Protein AF-A0A1F4MPY5-F1 (afdb_monomer)

Radius of gyration: 32.09 Å; Cα contacts (8 Å, |Δi|>4): 109; chains: 1; bounding box: 55×47×115 Å

Solvent-accessible surface area (backbone atoms only — not comparable to full-atom values): 10591 Å² total; per-residue (Å²): 135,82,88,86,86,87,88,82,88,85,84,86,89,79,92,74,89,72,75,80,80,77,68,77,72,75,71,74,77,73,67,70,70,78,76,79,83,77,49,71,55,56,55,40,46,50,27,44,54,59,58,50,54,60,57,45,48,63,40,49,82,52,56,68,52,62,41,49,54,51,48,36,50,70,70,65,45,61,91,39,42,86,40,86,80,18,55,49,38,20,46,39,49,31,17,59,29,89,72,26,98,53,77,74,65,38,85,64,64,57,65,61,53,50,50,56,49,58,72,46,43,63,61,27,50,51,59,27,43,70,76,47,59,67,68,58,49,50,44,51,74,74,39,49,68,60,51,50,60,46,36,77,76,37,61,59,47,67,60,52,51,55,50,53,51,55,62,58,60,66,74,77,120

Foldseek 3Di:
DDDDDDDDDDDDDDDDDDDPPPPPPPPPPPPVPPPPDADPLNLLVLLVVLVCLLVVLQPLVRDPLSNVVNCCQLPVVVVCCVPRSGNQVSQQSQQCDPSHPDPRNHRDDSVVVSVVSVVCNVVSVVSNCVPADPVVVCCCVPCVPVVVVVCVVPVCVSVVVVVVVVVVVVVPD

Mean predicted aligned error: 13.5 Å

Secondary structure (DSSP, 8-state):
---------------------------------------HHHHHHHHHHHHHHHHHTT-TTS-HHHHHHHHIIIII-GGGTTSTT-HHHHHHHHHH-TTSSS----S--HHHHHHHHHHHHHHHHHHHHTTS-HHHHHHHHH-HHHHHHHHHH-TTHHHHHHHHHHHHHGGG-

Structure (mmCIF, N/CA/C/O backbone):
data_AF-A0A1F4MPY5-F1
#
_entry.id   AF-A0A1F4MPY5-F1
#
loop_
_atom_site.group_PDB
_atom_site.id
_atom_site.type_symbol
_atom_site.label_atom_id
_atom_site.label_alt_id
_atom_site.label_comp_id
_atom_site.label_asym_id
_atom_site.label_entity_id
_atom_site.label_seq_id
_atom_site.pdbx_PDB_ins_code
_atom_site.Cartn_x
_atom_site.Cartn_y
_atom_site.Cartn_z
_atom_site.occupancy
_atom_site.B_iso_or_equiv
_atom_site.auth_seq_id
_atom_site.auth_comp_id
_atom_site.auth_asym_id
_atom_site.auth_atom_id
_atom_site.pdbx_PDB_model_num
ATOM 1 N N . MET A 1 1 ? -29.343 4.720 -87.405 1.00 36.31 1 MET A N 1
ATOM 2 C CA . MET A 1 1 ? -28.480 5.600 -88.217 1.00 36.31 1 MET A CA 1
ATOM 3 C C . MET A 1 1 ? -28.558 7.000 -87.627 1.00 36.31 1 MET A C 1
ATOM 5 O O . MET A 1 1 ? -29.653 7.530 -87.584 1.00 36.31 1 MET A O 1
ATOM 9 N N . VAL A 1 2 ? -27.415 7.520 -87.161 1.00 38.81 2 VAL A N 1
ATOM 10 C CA . VAL A 1 2 ? -27.011 8.944 -87.152 1.00 38.81 2 VAL A CA 1
ATOM 11 C C . VAL A 1 2 ? -27.906 9.957 -86.396 1.00 38.81 2 VAL A C 1
ATOM 13 O O . VAL A 1 2 ? -28.986 10.315 -86.848 1.00 38.81 2 VAL A O 1
ATOM 16 N N . HIS A 1 3 ? -27.385 10.477 -85.272 1.00 42.12 3 HIS A N 1
ATOM 17 C CA . HIS A 1 3 ? -27.781 11.761 -84.658 1.00 42.12 3 HIS A CA 1
ATOM 18 C C . HIS A 1 3 ? -27.667 12.926 -85.653 1.00 42.12 3 HIS A C 1
ATOM 20 O O . HIS A 1 3 ? -26.766 12.910 -86.491 1.00 42.12 3 HIS A O 1
ATOM 26 N N . PRO A 1 4 ? -28.497 13.976 -85.515 1.00 51.28 4 PRO A N 1
ATOM 27 C CA . PRO A 1 4 ? -27.975 15.294 -85.086 1.00 51.28 4 PRO A CA 1
ATOM 28 C C . PRO A 1 4 ? -29.048 16.137 -84.331 1.00 51.28 4 PRO A C 1
ATOM 30 O O . PRO A 1 4 ? -30.119 15.613 -84.038 1.00 51.28 4 PRO A O 1
ATOM 33 N N . PRO A 1 5 ? -28.868 17.453 -84.092 1.00 45.44 5 PRO A N 1
ATOM 34 C CA . PRO A 1 5 ? -27.787 18.142 -83.388 1.00 45.44 5 PRO A CA 1
ATOM 35 C C . PRO A 1 5 ? -28.319 19.013 -82.217 1.00 45.44 5 PRO A C 1
ATOM 37 O O . PRO A 1 5 ? -29.488 18.981 -81.847 1.00 45.44 5 PRO A O 1
ATOM 40 N N . ALA A 1 6 ? -27.399 19.773 -81.626 1.00 42.00 6 ALA A N 1
ATOM 41 C CA . ALA A 1 6 ? -27.535 20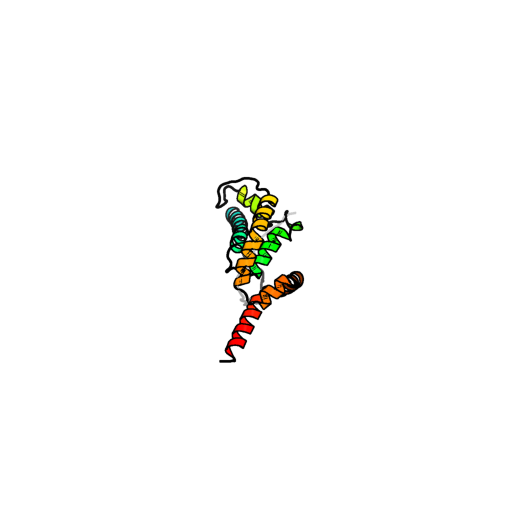.607 -80.443 1.00 42.00 6 ALA A CA 1
ATOM 42 C C . ALA A 1 6 ? -28.318 21.929 -80.613 1.00 42.00 6 ALA A C 1
ATOM 44 O O . ALA A 1 6 ? -28.491 22.440 -81.717 1.00 42.00 6 ALA A O 1
ATOM 45 N N . ALA A 1 7 ? -28.573 22.509 -79.431 1.00 38.28 7 ALA A N 1
ATOM 46 C CA . ALA A 1 7 ? -28.782 23.917 -79.084 1.00 38.28 7 ALA A CA 1
ATOM 47 C C . ALA A 1 7 ? -30.219 24.457 -79.117 1.00 38.28 7 ALA A C 1
ATOM 49 O O . ALA A 1 7 ? -30.853 24.516 -80.163 1.00 38.28 7 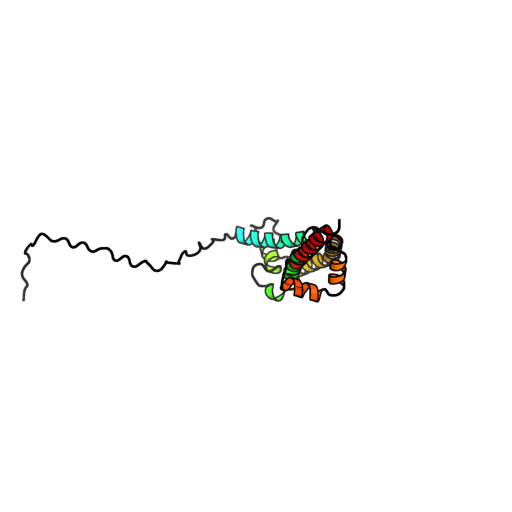ALA A O 1
ATOM 50 N N . LEU A 1 8 ? -30.659 24.993 -77.970 1.00 36.03 8 LEU A N 1
ATOM 51 C CA . LEU A 1 8 ? -31.084 26.392 -77.885 1.00 36.03 8 LEU A CA 1
ATOM 52 C C . LEU A 1 8 ? -31.126 26.889 -76.432 1.00 36.03 8 LEU A C 1
ATOM 54 O O . LEU A 1 8 ? -31.599 26.219 -75.519 1.00 36.03 8 LEU A O 1
ATOM 58 N N . ASN A 1 9 ? -30.576 28.091 -76.283 1.00 36.22 9 ASN A N 1
ATOM 59 C CA . ASN A 1 9 ? -30.498 28.933 -75.099 1.00 36.22 9 ASN A CA 1
ATOM 60 C C . ASN A 1 9 ? -31.858 29.196 -74.439 1.00 36.22 9 ASN A C 1
ATOM 62 O O . ASN A 1 9 ? -32.870 29.333 -75.120 1.00 36.22 9 ASN A O 1
ATOM 66 N N . GLY A 1 10 ? -31.834 29.451 -73.130 1.00 32.78 10 GLY A N 1
ATOM 67 C CA . GLY A 1 10 ? -32.958 30.041 -72.407 1.00 32.78 10 GLY A CA 1
ATOM 68 C C . GLY A 1 10 ? -32.517 30.586 -71.057 1.00 32.78 10 GLY A C 1
ATOM 69 O O . GLY A 1 10 ? -32.489 29.874 -70.064 1.00 32.78 10 GLY A O 1
ATOM 70 N N . PHE A 1 11 ? -32.106 31.847 -71.065 1.00 34.38 11 PHE A N 1
ATOM 71 C CA . PHE A 1 11 ? -31.649 32.634 -69.930 1.00 34.38 11 PHE A CA 1
ATOM 72 C C . PHE A 1 11 ? -32.831 33.165 -69.100 1.00 34.38 11 PHE A C 1
ATOM 74 O O . PHE A 1 11 ? -33.872 33.499 -69.656 1.00 34.38 11 PHE A O 1
ATOM 81 N N . MET A 1 12 ? -32.565 33.348 -67.802 1.00 35.34 12 MET A N 1
ATOM 82 C CA . MET A 1 12 ? -33.250 34.214 -66.831 1.00 35.34 12 MET A CA 1
ATOM 83 C C . MET A 1 12 ? -34.635 33.828 -66.284 1.00 35.34 12 MET A C 1
ATOM 85 O O . MET A 1 12 ? -35.657 33.925 -66.951 1.00 35.34 12 MET A O 1
ATOM 89 N N . GLY A 1 13 ? -34.647 33.664 -64.955 1.00 31.17 13 GLY A N 1
ATOM 90 C CA . GLY A 1 13 ? -35.521 34.471 -64.104 1.00 31.17 13 GLY A CA 1
ATOM 91 C C . GLY A 1 13 ? -36.609 33.707 -63.361 1.00 31.17 13 GLY A C 1
ATOM 92 O O . GLY A 1 13 ? -37.686 33.508 -63.897 1.00 31.17 13 GLY A O 1
ATOM 93 N N . ALA A 1 14 ? -36.356 33.381 -62.094 1.00 33.47 14 ALA A N 1
ATOM 94 C CA . ALA A 1 14 ? -37.235 33.741 -60.979 1.00 33.47 14 ALA A CA 1
ATOM 95 C C . ALA A 1 14 ? -36.662 33.171 -59.680 1.00 33.47 14 ALA A C 1
ATOM 97 O O . ALA A 1 14 ? -36.536 31.966 -59.485 1.00 33.47 14 ALA A O 1
ATOM 98 N N . THR A 1 15 ? -36.313 34.089 -58.793 1.00 46.06 15 THR A N 1
ATOM 99 C CA . THR A 1 15 ? -36.027 33.886 -57.379 1.00 46.06 15 THR A CA 1
ATOM 100 C C . THR A 1 15 ? -37.150 33.110 -56.687 1.00 46.06 15 THR A C 1
ATOM 102 O O . THR A 1 15 ? -38.272 33.607 -56.591 1.00 46.06 15 THR A O 1
ATOM 105 N N . GLN A 1 16 ? -36.831 31.947 -56.123 1.00 38.53 16 GLN A N 1
ATOM 106 C CA . GLN A 1 16 ? -37.530 31.434 -54.949 1.00 38.53 16 GLN A CA 1
ATOM 107 C C . GLN A 1 16 ? -36.513 31.300 -53.823 1.00 38.53 16 GLN A C 1
ATOM 109 O O . GLN A 1 16 ? -35.619 30.457 -53.860 1.00 38.53 16 GLN A O 1
ATOM 114 N N . SER A 1 17 ? -36.647 32.194 -52.844 1.00 45.91 17 SER A N 1
ATOM 115 C CA . SER A 1 17 ? -36.047 32.066 -51.525 1.00 45.91 17 SER A CA 1
ATOM 116 C C . SER A 1 17 ? -36.534 30.763 -50.902 1.00 45.91 17 SER A C 1
ATOM 118 O O . SER A 1 17 ? -37.654 30.690 -50.401 1.00 45.91 17 SER A O 1
ATOM 120 N N . VAL A 1 18 ? -35.698 29.733 -50.949 1.00 40.00 18 VAL A N 1
ATOM 121 C CA . VAL A 1 18 ? -35.839 28.574 -50.073 1.00 40.00 18 VAL A CA 1
ATOM 122 C C . VAL A 1 18 ? -35.138 28.963 -48.778 1.00 40.00 18 VAL A C 1
ATOM 124 O O . VAL A 1 18 ? -33.916 29.100 -48.745 1.00 40.00 18 VAL A O 1
ATOM 127 N N . LEU A 1 19 ? -35.928 29.230 -47.731 1.00 45.72 19 LEU A N 1
ATOM 128 C CA . LEU A 1 19 ? -35.429 29.189 -46.357 1.00 45.72 19 LEU A CA 1
ATOM 129 C C . LEU A 1 19 ? -34.657 27.870 -46.196 1.00 45.72 19 LEU A C 1
ATOM 131 O O . LEU A 1 19 ? -35.234 26.831 -46.526 1.00 45.72 19 LEU A O 1
ATOM 135 N N . PRO A 1 20 ? -33.409 27.859 -45.698 1.00 43.31 20 PRO A N 1
ATOM 136 C CA . PRO A 1 20 ? -32.851 26.608 -45.231 1.00 43.31 20 PRO A CA 1
ATOM 137 C C . PRO A 1 20 ? -33.732 26.141 -44.073 1.00 43.31 20 PRO A C 1
ATOM 139 O O . PRO A 1 20 ? -33.897 26.840 -43.072 1.00 43.31 20 PRO A O 1
ATOM 142 N N . ASP A 1 21 ? -34.352 24.987 -44.280 1.00 44.44 21 ASP A N 1
ATOM 143 C CA . ASP A 1 21 ? -35.039 24.198 -43.274 1.00 44.44 21 ASP A CA 1
ATOM 144 C C . ASP A 1 21 ? -34.027 23.898 -42.161 1.00 44.44 21 ASP A C 1
ATOM 146 O O . ASP A 1 21 ? -33.224 22.972 -42.257 1.00 44.44 21 ASP A O 1
ATOM 150 N N . GLN A 1 22 ? -33.985 24.760 -41.140 1.00 49.44 22 GLN A N 1
ATOM 151 C CA . GLN A 1 22 ? -33.286 24.488 -39.890 1.00 49.44 22 GLN A CA 1
ATOM 152 C C . GLN A 1 22 ? -34.071 23.396 -39.164 1.00 49.44 22 GLN A C 1
ATOM 154 O O . GLN A 1 22 ? -34.805 23.646 -38.210 1.00 49.44 22 GLN A O 1
ATOM 159 N N . SER A 1 23 ? -33.882 22.161 -39.618 1.00 50.88 23 SER A N 1
ATOM 160 C CA . SER A 1 23 ? -33.895 21.034 -38.702 1.00 50.88 23 SER A CA 1
ATOM 161 C C . SER A 1 23 ? -32.782 21.311 -37.686 1.00 50.88 23 SER A C 1
ATOM 163 O O . SER A 1 23 ? -31.636 21.490 -38.107 1.00 50.88 23 SER A O 1
ATOM 165 N N . PRO A 1 24 ? -33.063 21.439 -36.376 1.00 46.22 24 PRO A N 1
ATOM 166 C CA . PRO A 1 24 ? -31.989 21.416 -35.404 1.00 46.22 24 PRO A CA 1
ATOM 167 C C . PRO A 1 24 ? -31.340 20.046 -35.559 1.00 46.22 24 PRO A C 1
ATOM 169 O O . PRO A 1 24 ? -31.996 19.032 -35.306 1.00 46.22 24 PRO A O 1
ATOM 172 N N . ASP A 1 25 ? -30.096 20.027 -36.043 1.00 50.16 25 ASP A N 1
ATOM 173 C CA . ASP A 1 25 ? -29.251 18.843 -35.970 1.00 50.16 25 ASP A CA 1
ATOM 174 C C . ASP A 1 25 ? -29.441 18.276 -34.562 1.00 50.16 25 ASP A C 1
ATOM 176 O O . ASP A 1 25 ? -29.268 19.022 -33.584 1.00 50.16 25 ASP A O 1
ATOM 180 N N . PRO A 1 26 ? -29.904 17.021 -34.424 1.00 48.38 26 PRO A N 1
ATOM 181 C CA . PRO A 1 26 ? -30.036 16.420 -33.118 1.00 48.38 26 PRO A CA 1
ATOM 182 C C . PRO A 1 26 ? -28.617 16.380 -32.594 1.00 48.38 26 PRO A C 1
ATOM 184 O O . PRO A 1 26 ? -27.817 15.632 -33.144 1.00 48.38 26 PRO A O 1
ATOM 187 N N . LEU A 1 27 ? -28.326 17.277 -31.643 1.00 53.38 27 LEU A N 1
ATOM 188 C CA . LEU A 1 27 ? -27.083 17.417 -30.899 1.00 53.38 27 LEU A CA 1
ATOM 189 C C . LEU A 1 27 ? -26.155 16.260 -31.233 1.00 53.38 27 LEU A C 1
ATOM 191 O O . LEU A 1 27 ? -26.362 15.154 -30.725 1.00 53.38 27 LEU A O 1
ATOM 195 N N . SER A 1 28 ? -25.210 16.496 -32.147 1.00 47.81 28 SER A N 1
ATOM 196 C CA . SER A 1 28 ? -24.099 15.579 -32.334 1.00 47.81 28 SER A CA 1
ATOM 197 C C . SER A 1 28 ? -23.365 15.599 -30.998 1.00 47.81 28 SER A C 1
ATOM 199 O O . SER A 1 28 ? -22.505 16.434 -30.753 1.00 47.81 28 SER A O 1
ATOM 201 N N . LEU A 1 29 ? -23.820 14.742 -30.084 1.00 52.25 29 LEU A N 1
ATOM 202 C CA . LEU A 1 29 ? -23.209 14.428 -28.799 1.00 52.25 29 LEU A CA 1
ATOM 203 C C . LEU A 1 29 ? -21.967 13.557 -29.010 1.00 52.25 29 LEU A C 1
ATOM 205 O O . LEU A 1 29 ? -21.416 13.035 -28.051 1.00 52.25 29 LEU A O 1
ATOM 209 N N . ASP A 1 30 ? -21.507 13.431 -30.252 1.00 52.06 30 ASP A N 1
ATOM 210 C CA . ASP A 1 30 ? -20.107 13.216 -30.551 1.00 52.06 30 ASP A CA 1
ATOM 211 C C . ASP A 1 30 ? -19.371 14.550 -30.338 1.00 52.06 30 ASP A C 1
ATOM 213 O O . ASP A 1 30 ? -18.946 15.205 -31.287 1.00 52.06 30 ASP A O 1
ATOM 217 N N . ASP A 1 31 ? -19.219 14.962 -29.079 1.00 53.62 31 ASP A N 1
ATOM 218 C CA . ASP A 1 31 ? -17.891 15.418 -28.687 1.00 53.62 31 ASP A CA 1
ATOM 219 C C . ASP A 1 31 ? -17.151 14.122 -28.348 1.00 53.62 31 ASP A C 1
ATOM 221 O O . ASP A 1 31 ? -17.357 13.579 -27.255 1.00 53.62 31 ASP A O 1
ATOM 225 N N . PRO A 1 32 ? -16.425 13.507 -29.304 1.00 57.06 32 PRO A N 1
ATOM 226 C CA . PRO A 1 32 ? -15.609 12.358 -28.991 1.00 57.06 32 PRO A CA 1
ATOM 227 C C . PRO A 1 32 ? -14.545 12.887 -28.046 1.00 57.06 32 PRO A C 1
ATOM 229 O O . PRO A 1 32 ? -13.559 13.458 -28.500 1.00 57.06 32 PRO A O 1
ATOM 232 N N . THR A 1 33 ? -14.802 12.738 -26.744 1.00 59.62 33 THR A N 1
ATOM 233 C CA . THR A 1 33 ? -13.844 12.840 -25.645 1.00 59.62 33 THR A CA 1
ATOM 234 C C . THR A 1 33 ? -12.447 12.683 -26.212 1.00 59.62 33 THR A C 1
ATOM 236 O O . THR A 1 33 ? -12.120 11.568 -26.635 1.00 59.62 33 THR A O 1
ATOM 239 N N . GLU A 1 34 ? -11.702 13.789 -26.333 1.00 64.62 34 GLU A N 1
ATOM 240 C CA . GLU A 1 34 ? -10.358 13.785 -26.906 1.00 64.62 34 GLU A CA 1
ATOM 241 C C . GLU A 1 34 ? -9.626 12.582 -26.319 1.00 64.62 34 GLU A C 1
ATOM 243 O O . GLU A 1 34 ? -9.438 12.488 -25.102 1.00 64.62 34 GLU A O 1
ATOM 248 N N . SER A 1 35 ? -9.343 11.583 -27.157 1.00 72.81 35 SER A N 1
ATOM 249 C CA . SER A 1 35 ? -8.704 10.365 -26.689 1.00 72.81 35 SER A CA 1
ATOM 250 C C . SER A 1 35 ? -7.332 10.781 -26.190 1.00 72.81 35 SER A C 1
ATOM 252 O O . SER A 1 35 ? -6.484 11.153 -27.000 1.00 72.81 35 SER A O 1
ATOM 254 N N . ILE A 1 36 ? -7.148 10.791 -24.870 1.00 82.50 36 ILE A N 1
ATOM 255 C CA . ILE A 1 36 ? -5.884 11.181 -24.251 1.00 82.50 36 ILE A CA 1
ATOM 256 C C . ILE A 1 36 ? -4.807 10.252 -24.812 1.00 82.50 36 ILE A C 1
ATOM 258 O O . ILE A 1 36 ? -4.864 9.039 -24.597 1.00 82.50 36 ILE A O 1
ATOM 262 N N . ASP A 1 37 ? -3.863 10.823 -25.556 1.00 87.88 37 ASP A N 1
ATOM 263 C CA . ASP A 1 37 ? -2.719 10.092 -26.086 1.00 87.88 37 ASP A CA 1
ATOM 264 C C . ASP A 1 37 ? -1.695 9.934 -24.959 1.00 87.88 37 ASP A C 1
ATOM 266 O O . ASP A 1 37 ? -1.033 10.892 -24.558 1.00 87.88 37 ASP A O 1
ATOM 270 N N . TRP A 1 38 ? -1.644 8.739 -24.373 1.00 92.31 38 TRP A N 1
ATOM 271 C CA . TRP A 1 38 ? -0.716 8.410 -23.294 1.00 92.31 38 TRP A CA 1
ATOM 272 C C . TRP A 1 38 ? 0.621 7.977 -23.884 1.00 92.31 38 TRP A C 1
ATOM 274 O O . TRP A 1 38 ? 0.686 6.979 -24.606 1.00 92.31 38 TRP A O 1
ATOM 284 N N . SER A 1 39 ? 1.702 8.673 -23.531 1.00 94.50 39 SER A N 1
ATOM 285 C CA . SER A 1 39 ? 3.039 8.223 -23.912 1.00 94.50 39 SER A CA 1
ATOM 286 C C . SER A 1 39 ? 3.477 7.011 -23.080 1.00 94.50 39 SER A C 1
ATOM 288 O O . SER A 1 39 ? 2.964 6.744 -21.989 1.00 94.50 39 SER A O 1
ATOM 290 N N . GLU A 1 40 ? 4.466 6.263 -23.576 1.00 94.44 40 GLU A N 1
ATOM 291 C CA . GLU A 1 40 ? 5.081 5.173 -22.805 1.00 94.44 40 GLU A CA 1
ATOM 292 C C . GLU A 1 40 ? 5.686 5.690 -21.489 1.00 94.44 40 GLU A C 1
ATOM 294 O O . GLU A 1 40 ? 5.562 5.036 -20.452 1.00 94.44 40 GLU A O 1
ATOM 299 N N . GLU A 1 41 ? 6.286 6.883 -21.518 1.00 95.38 41 GLU A N 1
ATOM 300 C CA . GLU A 1 41 ? 6.836 7.548 -20.336 1.00 95.38 41 GLU A CA 1
ATOM 301 C C . GLU A 1 41 ? 5.743 7.821 -19.296 1.00 95.38 41 GLU A C 1
ATOM 303 O O . GLU A 1 41 ? 5.928 7.481 -18.127 1.00 95.38 41 GLU A O 1
ATOM 308 N N . ASP A 1 42 ? 4.575 8.318 -19.714 1.00 95.12 42 ASP A N 1
ATOM 309 C CA . ASP A 1 42 ? 3.451 8.576 -18.805 1.00 95.12 42 ASP A CA 1
ATOM 310 C C . ASP A 1 42 ? 2.939 7.287 -1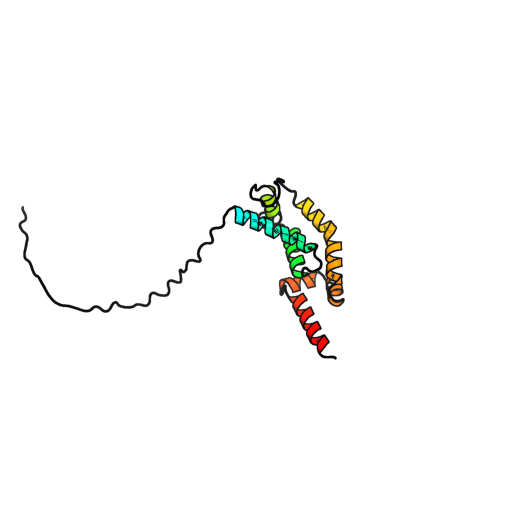8.153 1.00 95.12 42 ASP A C 1
ATOM 312 O O . ASP A 1 42 ? 2.649 7.250 -16.954 1.00 95.12 42 ASP A O 1
ATOM 316 N N . ILE A 1 43 ? 2.863 6.195 -18.921 1.00 95.25 43 ILE A N 1
ATOM 317 C CA . ILE A 1 43 ? 2.430 4.890 -18.408 1.00 95.25 43 ILE A CA 1
ATOM 318 C C . ILE A 1 43 ? 3.438 4.362 -17.382 1.00 95.25 43 ILE A C 1
ATOM 320 O O . ILE A 1 43 ? 3.039 3.876 -16.318 1.00 95.25 43 ILE A O 1
ATOM 324 N N . VAL A 1 44 ? 4.739 4.448 -17.669 1.00 96.50 44 VAL A N 1
ATOM 325 C CA . VAL A 1 44 ? 5.804 4.039 -16.738 1.00 96.50 44 VAL A CA 1
ATOM 326 C C . VAL A 1 44 ? 5.769 4.902 -15.479 1.00 96.50 44 VAL A C 1
ATOM 328 O O . VAL A 1 44 ? 5.837 4.373 -14.365 1.00 96.50 44 VAL A O 1
ATOM 331 N N . PHE A 1 45 ? 5.592 6.213 -15.638 1.00 96.19 45 PHE A N 1
ATOM 332 C CA . PHE A 1 45 ? 5.493 7.152 -14.530 1.00 96.19 45 PHE A CA 1
ATOM 333 C C . PHE A 1 45 ? 4.274 6.868 -13.649 1.00 96.19 45 PHE A C 1
ATOM 335 O O . PHE A 1 45 ? 4.375 6.910 -12.423 1.00 96.19 45 PHE A O 1
ATOM 342 N N . LEU A 1 46 ? 3.139 6.490 -14.239 1.00 96.25 46 LEU A N 1
ATOM 343 C CA . LEU A 1 46 ? 1.954 6.092 -13.487 1.00 96.25 46 LEU A CA 1
ATOM 344 C C . LEU A 1 46 ? 2.200 4.821 -12.657 1.00 96.25 46 LEU A C 1
ATOM 346 O O . LEU A 1 46 ? 1.841 4.785 -11.480 1.00 96.25 46 LEU A O 1
ATOM 350 N N . HIS A 1 47 ? 2.876 3.807 -13.213 1.00 96.56 47 HIS A N 1
ATOM 351 C CA . HIS A 1 47 ? 3.267 2.614 -12.443 1.00 96.56 47 HIS A CA 1
ATOM 352 C C . HIS A 1 47 ? 4.202 2.974 -11.280 1.00 96.56 47 HIS A C 1
ATOM 354 O O . HIS A 1 47 ? 4.030 2.468 -10.169 1.00 96.56 47 HIS A O 1
ATOM 360 N N . TRP A 1 48 ? 5.161 3.878 -11.508 1.00 96.19 48 TRP A N 1
ATOM 361 C CA . TRP A 1 48 ? 6.021 4.403 -10.446 1.00 96.19 48 TRP A CA 1
ATOM 362 C C . TRP A 1 48 ? 5.195 5.121 -9.376 1.00 96.19 48 TRP A C 1
ATOM 364 O O . TRP A 1 48 ? 5.406 4.905 -8.182 1.00 96.19 48 TRP A O 1
ATOM 374 N N . ARG A 1 49 ? 4.220 5.941 -9.783 1.00 95.88 49 ARG A N 1
ATOM 375 C CA . ARG A 1 49 ? 3.442 6.776 -8.862 1.00 95.88 49 ARG A CA 1
ATOM 376 C C . ARG A 1 49 ? 2.622 5.926 -7.910 1.00 95.88 49 ARG A C 1
ATOM 378 O O . ARG A 1 49 ? 2.586 6.234 -6.724 1.00 95.88 49 ARG A O 1
ATOM 385 N N . LEU A 1 50 ? 2.057 4.829 -8.404 1.00 96.00 50 LEU A N 1
ATOM 386 C CA . LEU A 1 50 ? 1.346 3.856 -7.577 1.00 96.00 50 LEU A CA 1
ATOM 387 C C . LEU A 1 50 ? 2.264 3.181 -6.549 1.00 96.00 50 LEU A C 1
ATOM 389 O O . LEU A 1 50 ? 1.865 3.003 -5.401 1.00 96.00 50 LEU A O 1
ATOM 393 N N . LEU A 1 51 ? 3.512 2.852 -6.908 1.00 95.44 51 LEU A N 1
ATOM 394 C CA . LEU A 1 51 ? 4.464 2.286 -5.941 1.00 95.44 51 LEU A CA 1
ATOM 395 C C . LEU A 1 51 ? 4.803 3.264 -4.813 1.00 95.44 51 LEU A C 1
ATOM 397 O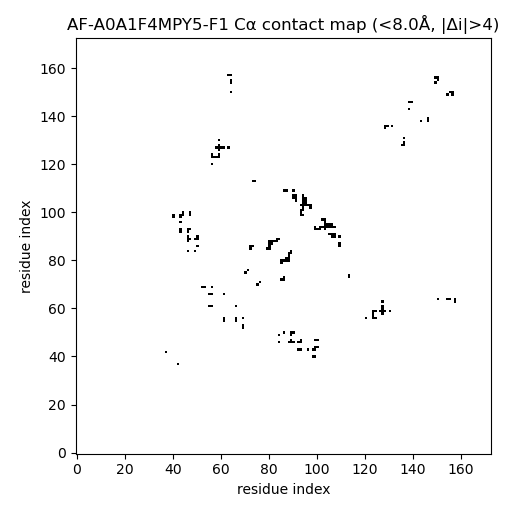 O . LEU A 1 51 ? 5.083 2.825 -3.701 1.00 95.44 51 LEU A O 1
ATOM 401 N N . GLN A 1 52 ? 4.741 4.574 -5.049 1.00 94.62 52 GLN A N 1
ATOM 402 C CA . GLN A 1 52 ? 4.994 5.543 -3.984 1.00 94.62 52 GLN A CA 1
ATOM 403 C C . GLN A 1 52 ? 3.910 5.609 -2.924 1.00 94.62 52 GLN A C 1
ATOM 405 O O . GLN A 1 52 ? 4.208 6.050 -1.814 1.00 94.62 52 GLN A O 1
ATOM 410 N N . GLU A 1 53 ? 2.687 5.174 -3.221 1.00 94.62 53 GLU A N 1
ATOM 411 C CA . GLU A 1 53 ? 1.629 5.108 -2.210 1.00 94.62 53 GLU A CA 1
ATOM 412 C C . GLU A 1 53 ? 2.014 4.124 -1.086 1.00 94.62 53 GLU A C 1
ATOM 414 O O . GLU A 1 53 ? 1.657 4.310 0.073 1.00 94.62 53 GLU A O 1
ATOM 419 N N . ILE A 1 54 ? 2.904 3.162 -1.366 1.00 94.44 54 ILE A N 1
ATOM 420 C CA . ILE A 1 54 ? 3.504 2.287 -0.346 1.00 94.44 54 ILE A CA 1
ATOM 421 C C . ILE A 1 54 ? 4.320 3.093 0.675 1.00 94.44 54 ILE A C 1
ATOM 423 O O . ILE A 1 54 ? 4.328 2.747 1.855 1.00 94.44 54 ILE A O 1
ATOM 427 N N . ASN A 1 55 ? 4.968 4.192 0.273 1.00 91.81 55 ASN A N 1
ATOM 428 C CA . ASN A 1 55 ? 5.702 5.045 1.214 1.00 91.81 55 ASN A CA 1
ATOM 429 C C . ASN A 1 55 ? 4.753 5.737 2.205 1.00 91.81 55 ASN A C 1
ATOM 431 O O . ASN A 1 55 ? 5.133 5.944 3.359 1.00 91.81 55 ASN A O 1
ATOM 435 N N . GLN A 1 56 ? 3.509 6.015 1.798 1.00 93.25 56 GLN A N 1
ATOM 436 C CA . GLN A 1 56 ? 2.477 6.598 2.665 1.00 93.25 56 GLN A CA 1
ATOM 437 C C . GLN A 1 56 ? 2.046 5.638 3.781 1.00 93.25 56 GLN A C 1
ATOM 439 O O . GLN A 1 56 ? 1.607 6.066 4.846 1.00 93.25 56 GLN A O 1
ATOM 444 N N . LEU A 1 57 ? 2.264 4.325 3.623 1.00 94.31 57 LEU A N 1
ATOM 445 C CA . LEU A 1 57 ? 2.056 3.377 4.722 1.00 94.31 57 LEU A CA 1
ATOM 446 C C . LEU A 1 57 ? 2.903 3.735 5.943 1.00 94.31 57 LEU A C 1
ATOM 448 O O . LEU A 1 57 ? 2.436 3.549 7.066 1.00 94.31 57 LEU A O 1
ATOM 452 N N . SER A 1 58 ? 4.108 4.267 5.730 1.00 94.50 58 SER A N 1
ATOM 453 C CA . SER A 1 58 ? 5.024 4.644 6.806 1.00 94.50 58 SER A CA 1
ATOM 454 C C . SER A 1 58 ? 4.712 5.989 7.455 1.00 94.50 58 SER A C 1
ATOM 456 O O . SER A 1 58 ? 5.121 6.195 8.593 1.00 94.50 58 SER A O 1
ATOM 458 N N . ASP A 1 59 ? 3.976 6.882 6.785 1.00 94.62 59 ASP A N 1
ATOM 459 C CA . ASP A 1 59 ? 3.624 8.180 7.354 1.00 94.62 59 ASP A CA 1
ATOM 460 C C . ASP A 1 59 ? 2.417 8.026 8.294 1.00 94.62 59 ASP A C 1
ATOM 462 O O . ASP A 1 59 ? 1.314 7.708 7.847 1.00 94.62 59 ASP A O 1
ATOM 466 N N . PRO A 1 60 ? 2.565 8.235 9.610 1.00 92.44 60 PRO A N 1
ATOM 467 C CA . PRO A 1 60 ? 1.446 8.157 10.544 1.00 92.44 60 PRO A CA 1
ATOM 468 C C . PRO A 1 60 ? 0.361 9.227 10.314 1.00 92.44 60 PRO A C 1
ATOM 470 O O . PRO A 1 60 ? -0.671 9.181 10.979 1.00 92.44 60 PRO A O 1
ATOM 473 N N . ALA A 1 61 ? 0.583 10.240 9.465 1.00 91.31 61 ALA A N 1
ATOM 474 C CA . ALA A 1 61 ? -0.419 11.261 9.132 1.00 91.31 61 ALA A CA 1
ATOM 475 C C . ALA A 1 61 ? -1.352 10.820 8.002 1.00 91.31 61 ALA A C 1
ATOM 477 O O . ALA A 1 61 ? -2.439 11.380 7.871 1.00 91.31 61 ALA A O 1
ATOM 478 N N . THR A 1 62 ? -0.947 9.823 7.214 1.00 91.44 62 THR A N 1
ATOM 479 C CA . THR A 1 62 ? -1.784 9.259 6.160 1.00 91.44 62 THR A CA 1
ATOM 480 C C . THR A 1 62 ? -3.039 8.633 6.777 1.00 91.44 62 THR A C 1
ATOM 482 O O . THR A 1 62 ? -2.912 7.819 7.704 1.00 91.44 62 THR A O 1
ATOM 485 N N . PRO A 1 63 ? -4.237 8.978 6.272 1.00 90.00 63 PRO A N 1
ATOM 486 C CA . PRO A 1 63 ? -5.491 8.405 6.737 1.00 90.00 63 PRO A CA 1
ATOM 487 C C . PRO A 1 63 ? -5.509 6.873 6.678 1.00 90.00 63 PRO A C 1
ATOM 489 O O . PRO A 1 63 ? -4.912 6.249 5.797 1.00 90.00 63 PRO A O 1
ATOM 492 N N . LEU A 1 64 ? -6.197 6.244 7.633 1.00 89.12 64 LEU A N 1
ATOM 493 C CA . LEU A 1 64 ? -6.262 4.782 7.726 1.00 89.12 64 LEU A CA 1
ATOM 494 C C . LEU A 1 64 ? -6.893 4.144 6.487 1.00 89.12 64 LEU A C 1
ATOM 496 O O . LEU A 1 64 ? -6.460 3.069 6.084 1.00 89.12 64 LEU A O 1
ATOM 500 N N . GLU A 1 65 ? -7.886 4.786 5.881 1.00 87.62 65 GLU A N 1
ATOM 501 C CA . GLU A 1 65 ? -8.532 4.323 4.656 1.00 87.62 65 GLU A CA 1
ATOM 502 C C . GLU A 1 65 ? -7.546 4.206 3.488 1.00 87.62 65 GLU A C 1
ATOM 504 O O . GLU A 1 65 ? -7.477 3.143 2.873 1.00 87.62 65 GLU A O 1
ATOM 509 N N . ASP A 1 66 ? -6.697 5.213 3.273 1.00 90.88 66 ASP A N 1
ATOM 510 C CA . ASP A 1 66 ? -5.689 5.214 2.207 1.00 90.88 66 ASP A CA 1
ATOM 511 C C . ASP A 1 66 ? -4.652 4.106 2.446 1.00 90.88 66 ASP A C 1
ATOM 513 O O . ASP A 1 66 ? -4.209 3.410 1.521 1.00 90.88 66 ASP A O 1
ATOM 517 N N . LYS A 1 67 ? -4.300 3.876 3.720 1.00 92.44 67 LYS A N 1
ATOM 518 C CA . LYS A 1 67 ? -3.438 2.753 4.104 1.00 92.44 67 LYS A CA 1
ATOM 519 C C . LYS A 1 67 ? -4.104 1.419 3.808 1.00 92.44 67 LYS A C 1
ATOM 521 O O . LYS A 1 67 ? -3.458 0.537 3.247 1.00 92.44 67 LYS A O 1
ATOM 526 N N . PHE A 1 68 ? -5.371 1.245 4.172 1.00 90.88 68 PHE A N 1
ATOM 527 C CA . PHE A 1 68 ? -6.089 -0.002 3.926 1.00 90.88 68 PHE A CA 1
ATOM 528 C C . PHE A 1 68 ? -6.280 -0.273 2.436 1.00 90.88 68 PHE A C 1
ATOM 530 O O . PHE A 1 68 ? -6.074 -1.412 2.017 1.00 90.88 68 PHE A O 1
ATOM 537 N N . ASP A 1 69 ? -6.562 0.745 1.627 1.00 90.94 69 ASP A N 1
ATOM 538 C CA . ASP A 1 69 ? -6.648 0.605 0.173 1.00 90.94 69 ASP A CA 1
ATOM 539 C C . ASP A 1 69 ? -5.308 0.192 -0.442 1.00 90.94 69 ASP A C 1
ATOM 541 O O . ASP A 1 69 ? -5.253 -0.754 -1.235 1.00 90.94 69 ASP A O 1
ATOM 545 N N . THR A 1 70 ? -4.208 0.804 0.000 1.00 94.50 70 THR A N 1
ATOM 546 C CA . THR A 1 70 ? -2.858 0.411 -0.426 1.00 94.50 70 THR A CA 1
ATOM 547 C C . THR A 1 70 ? -2.541 -1.034 -0.022 1.00 94.50 70 THR A C 1
ATOM 549 O O . THR A 1 70 ? -2.032 -1.819 -0.823 1.00 94.50 70 THR A O 1
ATOM 552 N N . LEU A 1 71 ? -2.881 -1.446 1.205 1.00 93.75 71 LEU A N 1
ATOM 553 C CA . LEU A 1 71 ? -2.670 -2.823 1.672 1.00 93.75 71 LEU A CA 1
ATOM 554 C C . LEU A 1 71 ? -3.539 -3.830 0.917 1.00 93.75 71 LEU A C 1
ATOM 556 O O . LEU A 1 71 ? -3.089 -4.944 0.638 1.00 93.75 71 LEU A O 1
ATOM 560 N N . ARG A 1 72 ? -4.765 -3.448 0.557 1.00 91.88 72 ARG A N 1
ATOM 561 C CA . ARG A 1 72 ? -5.668 -4.264 -0.255 1.00 91.88 72 ARG A CA 1
ATOM 562 C C . ARG A 1 72 ? -5.061 -4.508 -1.634 1.00 91.88 72 ARG A C 1
ATOM 564 O O . ARG A 1 72 ? -4.979 -5.664 -2.050 1.00 91.88 72 ARG A O 1
ATOM 571 N N . TRP A 1 73 ? -4.556 -3.456 -2.276 1.00 95.38 73 TRP A N 1
ATOM 572 C CA . TRP A 1 73 ? -3.850 -3.532 -3.557 1.00 95.38 73 TRP A CA 1
ATOM 573 C C . TRP A 1 73 ? -2.592 -4.418 -3.495 1.00 95.38 73 TRP A C 1
ATOM 575 O O . TRP A 1 73 ? -2.366 -5.238 -4.383 1.00 95.38 73 TRP A O 1
ATOM 585 N N . VAL A 1 74 ? -1.800 -4.335 -2.418 1.00 95.56 74 VAL A N 1
ATOM 586 C CA . VAL A 1 74 ? -0.559 -5.125 -2.263 1.00 95.56 74 VAL A CA 1
ATOM 587 C C . VAL A 1 74 ? -0.818 -6.600 -1.916 1.00 95.56 74 VAL A C 1
ATOM 589 O O . VAL A 1 74 ? -0.142 -7.494 -2.443 1.00 95.56 74 VAL A O 1
ATOM 592 N N . PHE A 1 75 ? -1.750 -6.875 -0.996 1.00 93.31 75 PHE A N 1
ATOM 593 C CA . PHE A 1 75 ? -1.895 -8.194 -0.361 1.00 93.31 75 PHE A CA 1
ATOM 594 C C . PHE A 1 75 ? -3.165 -8.954 -0.729 1.00 93.31 75 PHE A C 1
ATOM 596 O O . PHE A 1 75 ? -3.148 -10.185 -0.682 1.00 93.31 75 PHE A O 1
ATOM 603 N N . THR A 1 76 ? -4.255 -8.257 -1.045 1.00 87.00 76 THR A N 1
ATOM 604 C CA . THR A 1 76 ? -5.588 -8.872 -1.158 1.00 87.00 76 THR A CA 1
ATOM 605 C C . THR A 1 76 ? -5.990 -9.090 -2.614 1.00 87.00 76 THR A C 1
ATOM 607 O O . THR A 1 76 ? -6.546 -10.133 -2.934 1.00 87.00 76 THR A O 1
ATOM 610 N N . GLU A 1 77 ? -5.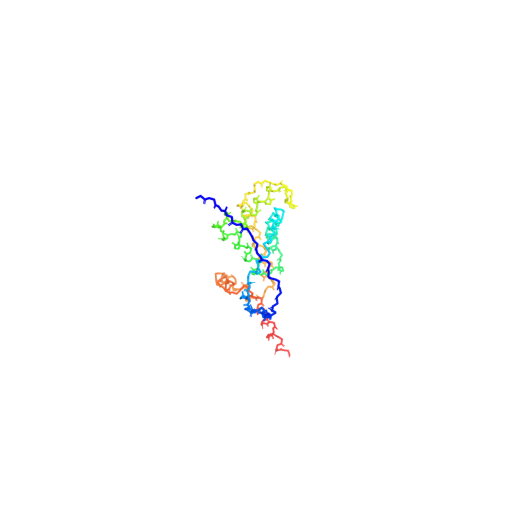626 -8.183 -3.522 1.00 90.69 77 GLU A N 1
ATOM 611 C CA . GLU A 1 77 ? -5.932 -8.276 -4.960 1.00 90.69 77 GLU A CA 1
ATOM 612 C C . GLU A 1 77 ? -4.975 -9.193 -5.749 1.00 90.69 77 GLU A C 1
ATOM 614 O O . GLU A 1 77 ? -4.591 -8.899 -6.881 1.00 90.69 77 GLU A O 1
ATOM 619 N N . ARG A 1 78 ? -4.562 -10.322 -5.163 1.00 88.88 78 ARG A N 1
ATOM 620 C CA . ARG A 1 78 ? -3.570 -11.228 -5.779 1.00 88.88 78 ARG A CA 1
ATOM 621 C C . ARG A 1 78 ? -4.056 -11.880 -7.069 1.00 88.88 78 ARG A C 1
ATOM 623 O O . ARG A 1 78 ? -3.255 -12.212 -7.938 1.00 88.88 78 ARG A O 1
ATOM 630 N N . ASP A 1 79 ? -5.362 -12.071 -7.201 1.00 92.81 79 ASP A N 1
ATOM 631 C CA . ASP A 1 79 ? -6.015 -12.538 -8.425 1.00 92.81 79 ASP A CA 1
ATOM 632 C C . ASP A 1 79 ? -5.812 -11.569 -9.602 1.00 92.81 79 ASP A C 1
ATOM 634 O O . ASP A 1 79 ? -5.870 -11.975 -10.765 1.00 92.81 79 ASP A O 1
ATOM 638 N N . LYS A 1 80 ? -5.492 -10.303 -9.307 1.00 92.69 80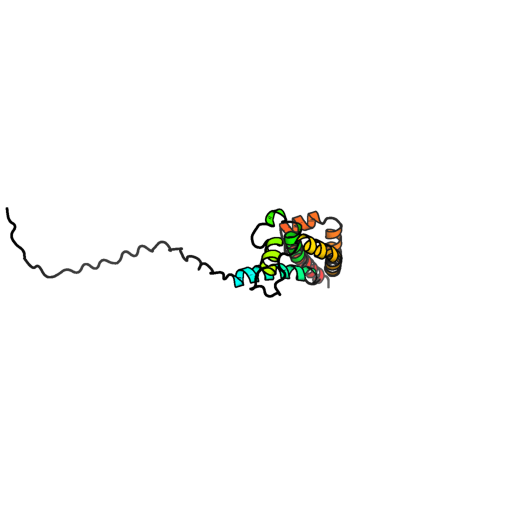 LYS A N 1
ATOM 639 C CA . LYS A 1 80 ? -5.216 -9.255 -10.288 1.00 92.69 80 LYS A CA 1
ATOM 640 C C . LYS A 1 80 ? -3.728 -9.058 -10.565 1.00 92.69 80 LYS A C 1
ATOM 642 O O . LYS A 1 80 ? -3.404 -8.169 -11.341 1.00 92.69 80 LYS A O 1
ATOM 647 N N . ASP A 1 81 ? -2.825 -9.888 -10.032 1.00 93.81 81 ASP A N 1
ATOM 648 C CA . ASP A 1 81 ? -1.364 -9.738 -10.206 1.00 93.81 81 ASP A CA 1
ATOM 649 C C . ASP A 1 81 ? -0.917 -9.703 -11.690 1.00 93.81 81 ASP A C 1
ATOM 651 O O . ASP A 1 81 ? 0.173 -9.233 -12.000 1.00 93.81 81 ASP A O 1
ATOM 655 N N . GLN A 1 82 ? -1.751 -10.178 -12.624 1.00 92.94 82 GLN A N 1
ATOM 656 C CA . GLN A 1 82 ? -1.486 -10.127 -14.071 1.00 92.94 82 GLN A CA 1
ATOM 657 C C . GLN A 1 82 ? -2.114 -8.919 -14.787 1.00 92.94 82 GLN A C 1
ATOM 659 O O . GLN A 1 82 ? -1.823 -8.685 -15.958 1.00 92.94 82 GLN A O 1
ATOM 664 N N . GLN A 1 83 ? -2.958 -8.143 -14.108 1.00 95.88 83 GLN A N 1
ATOM 665 C CA . GLN A 1 83 ? -3.641 -6.982 -14.679 1.00 95.88 83 GLN A CA 1
ATOM 666 C C . GLN A 1 83 ? -2.718 -5.756 -14.730 1.00 95.88 83 GLN A C 1
ATOM 668 O O . GLN A 1 83 ? -1.802 -5.648 -13.901 1.00 95.88 83 GLN A O 1
ATOM 673 N N . PRO A 1 84 ? -2.932 -4.820 -15.676 1.00 94.38 84 PRO A N 1
ATOM 674 C CA . PRO A 1 84 ? -2.240 -3.532 -15.685 1.00 94.38 84 PRO A CA 1
ATOM 675 C C . PRO A 1 84 ? -2.371 -2.829 -14.332 1.00 94.38 84 PRO A C 1
ATOM 677 O O . PRO A 1 84 ? -3.403 -2.956 -13.675 1.00 94.38 84 PRO A O 1
ATOM 680 N N . PHE A 1 85 ? -1.329 -2.109 -13.913 1.00 95.75 85 PHE A N 1
ATOM 681 C CA . PHE A 1 85 ? -1.309 -1.361 -12.647 1.00 95.75 85 PHE A CA 1
ATOM 682 C C . PHE A 1 85 ? -1.531 -2.194 -11.368 1.00 95.75 85 PHE A C 1
ATOM 684 O O . PHE A 1 85 ? -1.709 -1.642 -10.281 1.00 95.75 85 PHE A O 1
ATOM 691 N N . SER A 1 86 ? -1.485 -3.526 -11.453 1.00 96.69 86 SER A N 1
ATOM 692 C CA . SER A 1 86 ? -1.348 -4.367 -10.265 1.00 96.69 86 SER A CA 1
ATOM 693 C C . SER A 1 86 ? 0.010 -4.143 -9.609 1.00 96.69 86 SER A C 1
ATOM 695 O O . SER A 1 86 ? 0.983 -3.784 -10.274 1.00 96.69 86 SER A O 1
ATOM 697 N N . PHE A 1 87 ? 0.102 -4.417 -8.311 1.00 97.06 87 PHE A N 1
ATOM 698 C CA . PHE A 1 87 ? 1.348 -4.286 -7.559 1.00 97.06 87 PHE A CA 1
ATOM 699 C C . PHE A 1 87 ? 2.533 -5.004 -8.235 1.00 97.06 87 PHE A C 1
ATOM 701 O O . PHE A 1 87 ? 3.608 -4.425 -8.395 1.00 97.06 87 PHE A O 1
ATOM 708 N N . VAL A 1 88 ? 2.319 -6.236 -8.711 1.00 96.88 88 VAL A N 1
ATOM 709 C CA . VAL A 1 88 ? 3.351 -7.030 -9.399 1.00 96.88 88 VAL A CA 1
ATOM 710 C C . VAL A 1 88 ? 3.757 -6.398 -10.730 1.00 96.88 88 VAL A C 1
ATOM 712 O O . VAL A 1 88 ? 4.951 -6.294 -11.022 1.00 96.88 88 VAL A O 1
ATOM 715 N N . ASN A 1 89 ? 2.794 -5.941 -11.537 1.00 96.44 89 ASN A N 1
ATOM 716 C CA . ASN A 1 89 ? 3.118 -5.289 -12.803 1.00 96.44 89 ASN A CA 1
ATOM 717 C C . ASN A 1 89 ? 3.787 -3.926 -12.605 1.00 96.44 89 ASN A C 1
ATOM 719 O O . ASN A 1 89 ? 4.697 -3.611 -13.368 1.00 96.44 89 ASN A O 1
ATOM 723 N N . CYS A 1 90 ? 3.432 -3.166 -11.567 1.00 96.56 90 CYS A N 1
ATOM 724 C CA . CYS A 1 90 ? 4.139 -1.936 -11.218 1.00 96.56 90 CYS A CA 1
ATOM 725 C C . CYS A 1 90 ? 5.612 -2.196 -10.902 1.00 96.56 90 CYS A C 1
ATOM 727 O O . CYS A 1 90 ? 6.469 -1.535 -11.483 1.00 96.56 90 CYS A O 1
ATOM 729 N N . LEU A 1 91 ? 5.930 -3.201 -10.077 1.00 96.00 91 LEU A N 1
ATOM 730 C CA . LEU A 1 91 ? 7.323 -3.579 -9.806 1.00 96.00 91 LEU A CA 1
ATOM 731 C C . LEU A 1 91 ? 8.074 -3.969 -11.084 1.00 96.00 91 LEU A C 1
ATOM 733 O O . LEU A 1 91 ? 9.199 -3.524 -11.305 1.00 96.00 91 LEU A O 1
ATOM 737 N N . ARG A 1 92 ? 7.441 -4.769 -11.949 1.00 95.44 92 ARG A N 1
ATOM 738 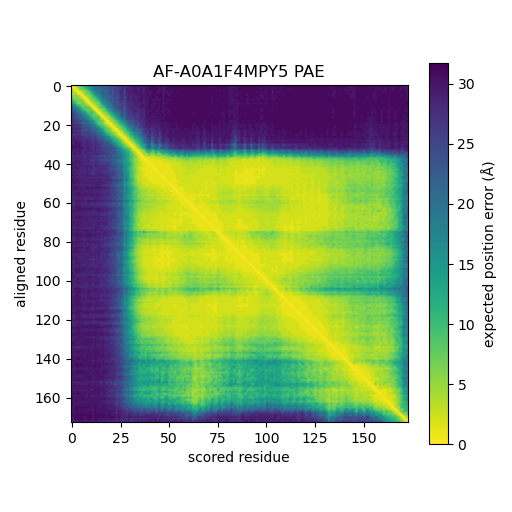C CA . ARG A 1 92 ? 8.042 -5.224 -13.207 1.00 95.44 92 ARG A CA 1
ATOM 739 C C . ARG A 1 92 ? 8.323 -4.069 -14.168 1.00 95.44 92 ARG A C 1
ATOM 741 O O . ARG A 1 92 ? 9.426 -3.977 -14.693 1.00 95.44 92 ARG A O 1
ATOM 748 N N . VAL A 1 93 ? 7.340 -3.201 -14.410 1.00 95.81 93 VAL A N 1
ATOM 749 C CA . VAL A 1 93 ? 7.472 -2.070 -15.345 1.00 95.81 93 VAL A CA 1
ATOM 750 C C . VAL A 1 93 ? 8.528 -1.089 -14.845 1.00 95.81 93 VAL A C 1
ATOM 752 O O . VAL A 1 93 ? 9.427 -0.719 -15.594 1.00 95.81 93 VAL A O 1
ATOM 755 N N . VAL A 1 94 ? 8.469 -0.716 -13.567 1.00 95.69 94 VAL A N 1
ATOM 756 C CA . VAL A 1 94 ? 9.374 0.279 -12.976 1.00 95.69 94 VAL A CA 1
ATOM 757 C C . VAL A 1 94 ? 10.800 -0.260 -12.841 1.00 95.69 94 VAL A C 1
ATOM 759 O O . VAL A 1 94 ? 11.747 0.503 -13.014 1.00 95.69 94 VAL A O 1
ATOM 762 N N . GLY A 1 95 ? 10.975 -1.556 -12.570 1.00 94.06 95 GLY A N 1
ATOM 763 C CA . GLY A 1 95 ? 12.300 -2.172 -12.458 1.00 94.06 95 GLY A CA 1
ATOM 764 C C . GLY A 1 95 ? 12.978 -2.460 -13.799 1.00 94.06 95 GLY A C 1
ATOM 765 O O . GLY A 1 95 ? 14.209 -2.426 -13.882 1.00 94.06 95 GLY A O 1
ATOM 766 N N . CYS A 1 96 ? 12.195 -2.714 -14.854 1.00 94.94 96 CYS A N 1
ATOM 767 C CA . CYS A 1 96 ? 12.708 -3.081 -16.176 1.00 94.94 96 CYS A CA 1
ATOM 768 C C . CYS A 1 96 ? 12.687 -1.951 -17.217 1.00 94.94 96 CYS A C 1
ATOM 770 O O . CYS A 1 96 ? 13.291 -2.114 -18.277 1.00 94.94 96 CYS A O 1
ATOM 772 N N . SER A 1 97 ? 12.000 -0.833 -16.974 1.00 94.19 97 SER A N 1
ATOM 773 C CA . SER A 1 97 ? 11.935 0.262 -17.947 1.00 94.19 97 SER A CA 1
ATOM 774 C C . SER A 1 97 ? 13.134 1.211 -17.822 1.00 94.19 97 SER A C 1
ATOM 776 O O . SER A 1 97 ? 13.419 1.682 -16.719 1.00 94.19 97 SER A O 1
ATOM 778 N N . PRO A 1 98 ? 13.814 1.568 -18.930 1.00 92.88 98 PRO A N 1
ATOM 779 C CA . PRO A 1 98 ? 14.831 2.620 -18.926 1.00 92.88 98 PRO A CA 1
ATOM 780 C C . PRO A 1 98 ? 14.238 4.026 -18.738 1.00 92.88 98 PRO A C 1
ATOM 782 O O . PRO A 1 98 ? 14.984 4.952 -18.439 1.00 92.88 98 PRO A O 1
ATOM 785 N N . LEU A 1 99 ? 12.918 4.185 -18.907 1.00 94.00 99 LEU A N 1
ATOM 786 C CA . LEU A 1 99 ? 12.182 5.436 -18.674 1.00 94.00 99 LEU A CA 1
ATOM 787 C C . LEU A 1 99 ? 11.760 5.599 -17.205 1.00 94.00 99 LEU A C 1
ATOM 789 O O . LEU A 1 99 ? 11.087 6.559 -16.841 1.00 94.00 99 LEU A O 1
ATOM 793 N N . SER A 1 100 ? 12.111 4.637 -16.351 1.00 91.50 100 SER A N 1
ATOM 794 C CA . SER A 1 100 ? 11.794 4.685 -14.932 1.00 91.50 100 SER A CA 1
ATOM 795 C C . SER A 1 100 ? 12.551 5.822 -14.230 1.00 91.50 100 SER A C 1
ATOM 797 O O . SER A 1 100 ? 13.743 6.008 -14.481 1.00 91.50 100 SER A O 1
ATOM 799 N N . PRO A 1 101 ? 11.921 6.540 -13.280 1.00 91.94 101 PRO A N 1
ATOM 800 C CA . PRO A 1 101 ? 12.610 7.537 -12.455 1.00 91.94 101 PRO A CA 1
ATOM 801 C C . PRO A 1 101 ? 13.695 6.958 -11.531 1.00 91.94 101 PRO A C 1
ATOM 803 O O . PRO A 1 101 ? 14.444 7.714 -10.912 1.00 91.94 101 PRO A O 1
ATOM 806 N N . ILE A 1 102 ? 13.753 5.630 -11.379 1.00 90.69 102 ILE A N 1
ATOM 807 C CA . ILE A 1 102 ? 14.763 4.931 -10.580 1.00 90.69 102 ILE A CA 1
ATOM 808 C C . ILE A 1 102 ? 15.775 4.212 -11.475 1.00 90.69 102 ILE A C 1
ATOM 810 O O . ILE A 1 102 ? 15.515 3.927 -12.641 1.00 90.69 102 ILE A O 1
ATOM 814 N N . ALA A 1 103 ? 16.935 3.875 -10.908 1.00 89.75 103 ALA A N 1
ATOM 815 C CA . ALA A 1 103 ? 17.917 3.057 -11.606 1.00 89.75 103 ALA A CA 1
ATOM 816 C C . ALA A 1 103 ? 17.322 1.692 -11.988 1.00 89.75 103 ALA A C 1
ATOM 818 O O . ALA A 1 103 ? 16.627 1.064 -11.187 1.00 89.75 103 ALA A O 1
ATOM 819 N N . TYR A 1 104 ? 17.655 1.225 -13.193 1.00 90.62 104 TYR A N 1
ATOM 820 C CA . TYR A 1 104 ? 17.267 -0.097 -13.671 1.00 90.62 104 TYR A CA 1
ATOM 821 C C . TYR A 1 104 ? 17.697 -1.178 -12.669 1.00 90.62 104 TYR A C 1
ATOM 823 O O . TYR A 1 104 ? 18.883 -1.305 -12.353 1.00 90.62 104 TYR A O 1
ATOM 831 N N . CYS A 1 105 ? 16.737 -1.968 -12.189 1.00 89.62 105 CYS A N 1
ATOM 832 C CA . CYS A 1 105 ? 16.965 -3.031 -11.207 1.00 89.62 105 CYS A CA 1
ATOM 833 C C . CYS A 1 105 ? 16.477 -4.414 -11.672 1.00 89.62 105 CYS A C 1
ATOM 835 O O . CYS A 1 105 ? 16.711 -5.406 -10.985 1.00 89.62 105 CYS A O 1
ATOM 837 N N . GLY A 1 106 ? 15.888 -4.509 -12.868 1.00 91.94 106 GLY A N 1
ATOM 838 C CA . GLY A 1 106 ? 15.453 -5.765 -13.472 1.00 91.94 106 GLY A CA 1
ATOM 839 C C . GLY A 1 106 ? 14.180 -6.335 -12.844 1.00 91.94 106 GLY A C 1
ATOM 840 O O . GLY A 1 106 ? 13.333 -5.605 -12.332 1.00 91.94 106 GLY A O 1
ATOM 841 N N . LEU A 1 107 ? 14.024 -7.660 -12.932 1.00 92.12 107 LEU A N 1
ATOM 842 C CA . LEU A 1 107 ? 12.882 -8.361 -12.346 1.00 92.12 107 LEU A CA 1
ATOM 843 C C . LEU A 1 107 ? 13.038 -8.434 -10.825 1.00 92.12 107 LEU A C 1
ATOM 845 O O . LEU A 1 107 ? 13.952 -9.082 -10.319 1.00 92.12 107 LEU A O 1
ATOM 849 N N . VAL A 1 108 ? 12.115 -7.789 -10.116 1.00 90.25 108 VAL A N 1
ATOM 850 C CA . VAL A 1 108 ? 12.029 -7.800 -8.652 1.00 90.25 108 VAL A CA 1
ATOM 851 C C . VAL A 1 108 ? 11.041 -8.877 -8.207 1.00 90.25 108 VAL A C 1
ATOM 853 O O . VAL A 1 108 ? 9.944 -8.976 -8.761 1.00 90.25 108 VAL A O 1
ATOM 856 N N . ASP A 1 109 ? 11.402 -9.666 -7.192 1.00 93.81 109 ASP A N 1
ATOM 857 C CA . ASP A 1 109 ? 10.469 -10.611 -6.577 1.00 93.81 109 ASP A CA 1
ATOM 858 C C . ASP A 1 109 ? 9.415 -9.851 -5.757 1.00 93.81 109 ASP A C 1
ATOM 860 O O . ASP A 1 109 ? 9.698 -9.231 -4.730 1.00 93.81 109 ASP A O 1
ATOM 864 N N . ALA A 1 110 ? 8.165 -9.902 -6.215 1.00 94.31 110 ALA A N 1
ATOM 865 C CA . ALA A 1 110 ? 7.052 -9.258 -5.533 1.00 94.31 110 ALA A CA 1
ATOM 866 C C . ALA A 1 110 ? 6.783 -9.843 -4.137 1.00 94.31 110 ALA A C 1
ATOM 868 O O . ALA A 1 110 ? 6.242 -9.142 -3.278 1.00 94.31 110 ALA A O 1
ATOM 869 N N . GLN A 1 111 ? 7.129 -11.110 -3.893 1.00 95.50 111 GLN A N 1
ATOM 870 C CA . GLN A 1 111 ? 6.953 -11.736 -2.589 1.00 95.50 111 GLN A CA 1
ATOM 871 C C . GLN A 1 111 ? 7.940 -11.174 -1.563 1.00 95.50 111 GLN A C 1
ATOM 873 O O . GLN A 1 111 ? 7.516 -10.846 -0.455 1.00 95.50 111 GLN A O 1
ATOM 878 N N . ASP A 1 112 ? 9.197 -10.950 -1.951 1.00 95.69 112 ASP A N 1
ATOM 879 C CA . ASP A 1 112 ? 10.202 -10.322 -1.085 1.00 95.69 112 ASP A CA 1
ATOM 880 C C . ASP A 1 112 ? 9.771 -8.912 -0.658 1.00 95.69 112 ASP A C 1
ATOM 882 O O . ASP A 1 112 ? 9.870 -8.542 0.516 1.00 95.69 112 ASP A O 1
ATOM 886 N N . ILE A 1 113 ? 9.214 -8.128 -1.589 1.00 95.00 113 ILE A N 1
ATOM 887 C CA . ILE A 1 113 ? 8.701 -6.787 -1.277 1.00 95.00 113 ILE A CA 1
ATOM 888 C C . ILE A 1 113 ? 7.471 -6.863 -0.361 1.00 95.00 113 ILE A C 1
ATOM 890 O O . ILE A 1 113 ? 7.382 -6.115 0.615 1.00 95.00 113 ILE A O 1
ATOM 894 N N . ARG A 1 114 ? 6.539 -7.793 -0.608 1.00 96.69 114 ARG A N 1
ATOM 895 C CA . ARG A 1 114 ? 5.387 -8.036 0.282 1.00 96.69 114 ARG A CA 1
ATOM 896 C C . ARG A 1 114 ? 5.831 -8.401 1.694 1.00 96.69 114 ARG A C 1
ATOM 898 O O . ARG A 1 114 ? 5.250 -7.912 2.663 1.00 96.69 114 ARG A O 1
ATOM 905 N N . ASP A 1 115 ? 6.848 -9.242 1.821 1.00 96.75 115 ASP A N 1
ATOM 906 C CA . ASP A 1 115 ? 7.373 -9.670 3.113 1.00 96.75 115 ASP A CA 1
ATOM 907 C C . ASP A 1 115 ? 8.077 -8.514 3.832 1.00 96.75 115 ASP A C 1
ATOM 909 O O . ASP A 1 115 ? 7.864 -8.313 5.031 1.00 96.75 115 ASP A O 1
ATOM 913 N N . HIS A 1 116 ? 8.815 -7.676 3.098 1.00 95.12 116 HIS A N 1
ATOM 914 C CA . HIS A 1 116 ? 9.374 -6.437 3.636 1.00 95.12 116 HIS A CA 1
ATOM 915 C C . HIS A 1 116 ? 8.284 -5.508 4.193 1.00 95.12 116 HIS A C 1
ATOM 917 O O . HIS A 1 116 ? 8.380 -5.069 5.343 1.00 95.12 116 HIS A O 1
ATOM 923 N N . ILE A 1 117 ? 7.223 -5.256 3.417 1.00 95.62 117 ILE A N 1
ATOM 924 C CA . ILE A 1 117 ? 6.081 -4.434 3.844 1.00 95.62 117 ILE A CA 1
ATOM 925 C C . ILE A 1 117 ? 5.421 -5.053 5.082 1.00 95.62 117 ILE A C 1
ATOM 927 O O . ILE A 1 117 ? 5.198 -4.358 6.075 1.00 95.62 117 ILE A O 1
ATOM 931 N N . ARG A 1 118 ? 5.167 -6.369 5.084 1.00 94.88 118 ARG A N 1
ATOM 932 C CA . ARG A 1 118 ? 4.544 -7.076 6.216 1.00 94.88 118 ARG A CA 1
ATOM 933 C C . ARG A 1 118 ? 5.350 -6.925 7.507 1.00 94.88 118 ARG A C 1
ATOM 935 O O . ARG A 1 118 ? 4.764 -6.713 8.567 1.00 94.88 118 ARG A O 1
ATOM 942 N N . ASN A 1 119 ? 6.677 -6.991 7.419 1.00 96.25 119 ASN A N 1
ATOM 943 C CA . ASN A 1 119 ? 7.564 -6.859 8.575 1.00 96.25 119 ASN A CA 1
ATOM 944 C C . ASN A 1 119 ? 7.515 -5.462 9.211 1.00 96.25 119 ASN A C 1
ATOM 946 O O . ASN A 1 119 ? 7.739 -5.325 10.414 1.00 96.25 119 ASN A O 1
ATOM 950 N N . LYS A 1 120 ? 7.222 -4.424 8.424 1.00 94.81 120 LYS A N 1
ATOM 951 C CA . LYS A 1 120 ? 7.110 -3.039 8.902 1.00 94.81 120 LYS A CA 1
ATOM 952 C C . LYS A 1 120 ? 5.690 -2.650 9.302 1.00 94.81 120 LYS A C 1
ATOM 954 O O . LYS A 1 120 ? 5.514 -1.790 10.163 1.00 94.81 120 LYS A O 1
ATOM 959 N N . LEU A 1 121 ? 4.694 -3.331 8.739 1.00 93.44 121 LEU A N 1
ATOM 960 C CA . LEU A 1 121 ? 3.284 -2.975 8.843 1.00 93.44 121 LEU A CA 1
ATOM 961 C C . LEU A 1 121 ? 2.799 -2.772 10.280 1.00 93.44 121 LEU A C 1
ATOM 963 O O . LEU A 1 121 ? 2.095 -1.807 10.562 1.00 93.44 121 LEU A O 1
ATOM 967 N N . LYS A 1 122 ? 3.195 -3.658 11.202 1.00 90.94 122 LYS A N 1
ATOM 968 C CA . LYS A 1 122 ? 2.790 -3.553 12.610 1.00 90.94 122 LYS A CA 1
ATOM 969 C C . LYS A 1 122 ? 3.249 -2.234 13.237 1.00 90.94 122 LYS A C 1
ATOM 971 O O . LYS A 1 122 ? 2.463 -1.607 13.934 1.00 90.94 122 LYS A O 1
ATOM 976 N N . ALA A 1 123 ? 4.499 -1.832 13.006 1.00 94.06 123 ALA A N 1
ATOM 977 C CA . ALA A 1 123 ? 5.038 -0.596 13.568 1.00 94.06 123 ALA A CA 1
ATOM 978 C C . ALA A 1 123 ? 4.304 0.623 12.995 1.00 94.06 123 ALA A C 1
ATOM 980 O O . ALA A 1 123 ? 3.784 1.439 13.749 1.00 94.06 123 ALA A O 1
ATOM 981 N N . TRP A 1 124 ? 4.160 0.672 11.670 1.00 94.88 124 TRP A N 1
ATOM 982 C CA . TRP A 1 124 ? 3.480 1.764 10.979 1.00 94.88 124 TRP A CA 1
ATOM 983 C C . TRP A 1 124 ? 2.013 1.931 11.391 1.00 94.88 124 TRP A C 1
ATOM 985 O O . TRP A 1 124 ? 1.556 3.051 11.627 1.00 94.88 124 TRP A O 1
ATOM 995 N N . LEU A 1 125 ? 1.262 0.830 11.508 1.00 90.94 125 LEU A N 1
ATOM 996 C CA . LEU A 1 125 ? -0.132 0.892 11.949 1.00 90.94 125 LEU A CA 1
ATOM 997 C C . LEU A 1 125 ? -0.244 1.305 13.416 1.00 90.94 125 LEU A C 1
ATOM 999 O O . LEU A 1 125 ? -1.101 2.124 13.725 1.00 90.94 125 LEU A O 1
ATOM 1003 N N . SER A 1 126 ? 0.623 0.807 14.303 1.00 90.12 126 SER A N 1
ATOM 1004 C CA . SER A 1 126 ? 0.629 1.242 15.705 1.00 90.12 126 SER A CA 1
ATOM 1005 C C . SER A 1 126 ? 0.841 2.752 15.832 1.00 90.12 126 SER A C 1
ATOM 1007 O O . SER A 1 126 ? 0.037 3.418 16.477 1.00 90.12 126 SER A O 1
ATOM 1009 N N . GLU A 1 127 ? 1.853 3.303 15.154 1.00 93.38 127 GLU A N 1
ATOM 1010 C CA . GLU A 1 127 ? 2.139 4.748 15.163 1.00 93.38 127 GLU A CA 1
ATOM 1011 C C . GLU A 1 127 ? 0.977 5.580 14.599 1.00 93.38 127 GLU A C 1
ATOM 1013 O O . GLU A 1 127 ? 0.686 6.675 15.080 1.00 93.38 127 GLU A O 1
ATOM 1018 N N . SER A 1 128 ? 0.271 5.050 13.597 1.00 91.44 128 SER A N 1
ATOM 1019 C CA . SER A 1 128 ? -0.914 5.709 13.034 1.00 91.44 128 SER A CA 1
ATOM 1020 C C . SER A 1 128 ? -2.066 5.707 14.039 1.00 91.44 128 SER A C 1
ATOM 1022 O O . SER A 1 128 ? -2.673 6.742 14.298 1.00 91.44 128 SER A O 1
ATOM 1024 N N . LEU A 1 129 ? -2.349 4.552 14.648 1.00 89.56 129 LEU A N 1
ATOM 1025 C CA . LEU A 1 129 ? -3.463 4.357 15.579 1.00 89.56 129 LEU A CA 1
ATOM 1026 C C . LEU A 1 129 ? -3.333 5.182 16.862 1.00 89.56 129 LEU A C 1
ATOM 1028 O O . LEU A 1 129 ? -4.352 5.568 17.435 1.00 89.56 129 LEU A O 1
ATOM 1032 N N . GLU A 1 130 ? -2.114 5.503 17.295 1.00 90.88 130 GLU A N 1
ATOM 1033 C CA . GLU A 1 130 ? -1.872 6.397 18.435 1.00 90.88 130 GLU A CA 1
ATOM 1034 C C . GLU A 1 130 ? -2.491 7.791 18.247 1.00 90.88 130 GLU A C 1
ATOM 1036 O O . GLU A 1 130 ? -2.867 8.432 19.231 1.00 90.88 130 GLU A O 1
ATOM 1041 N N . ARG A 1 131 ? -2.671 8.235 16.997 1.00 87.94 131 ARG A N 1
ATOM 1042 C CA . ARG A 1 131 ? -3.280 9.531 16.658 1.00 87.94 131 ARG A CA 1
ATOM 1043 C C . ARG A 1 131 ? -4.804 9.507 16.644 1.00 87.94 131 ARG A C 1
ATOM 1045 O O . ARG A 1 131 ? -5.425 10.564 16.707 1.00 87.94 131 ARG A O 1
ATOM 1052 N N . TYR A 1 132 ? -5.410 8.324 16.592 1.00 86.12 132 TYR A N 1
ATOM 1053 C CA . TYR A 1 132 ? -6.861 8.180 16.595 1.00 86.12 132 TYR A CA 1
ATOM 1054 C C . TYR A 1 132 ? -7.403 8.057 18.027 1.00 86.12 132 TYR A C 1
ATOM 1056 O O . TYR A 1 132 ? -6.697 7.570 18.917 1.00 86.12 132 TYR A O 1
ATOM 1064 N N . PRO A 1 133 ? -8.660 8.458 18.288 1.00 86.88 133 PRO A N 1
ATOM 1065 C CA . PRO A 1 133 ? -9.313 8.242 19.574 1.00 86.88 133 PRO A CA 1
ATOM 1066 C C . PRO A 1 133 ? -9.371 6.759 19.957 1.00 86.88 133 PRO A C 1
ATOM 1068 O O . PRO A 1 133 ? -9.396 5.880 19.094 1.00 86.88 133 PRO A O 1
ATOM 1071 N N . GLN A 1 134 ? -9.463 6.479 21.259 1.00 85.25 134 GLN A N 1
ATOM 1072 C CA . GLN A 1 134 ? -9.437 5.113 21.791 1.00 85.25 134 GLN A CA 1
ATOM 1073 C C . GLN A 1 134 ? -10.505 4.201 21.165 1.00 85.25 134 GLN A C 1
ATOM 1075 O O . GLN A 1 134 ? -10.202 3.060 20.836 1.00 85.25 134 GLN A O 1
ATOM 1080 N N . TRP A 1 135 ? -11.712 4.717 20.899 1.00 83.81 135 TRP A N 1
ATOM 1081 C CA . TRP A 1 135 ? -12.783 3.924 20.284 1.00 83.81 135 TRP A CA 1
ATOM 1082 C C . TRP A 1 135 ? -12.405 3.373 18.899 1.00 83.81 135 TRP A C 1
ATOM 1084 O O . TRP A 1 135 ? -12.819 2.267 18.561 1.00 83.81 135 TRP A O 1
ATOM 1094 N N . VAL A 1 136 ? -11.604 4.105 18.107 1.00 85.00 136 VAL A N 1
ATOM 1095 C CA . VAL A 1 136 ? -11.125 3.644 16.790 1.00 85.00 136 VAL A CA 1
ATOM 1096 C C . VAL A 1 136 ? -10.143 2.494 16.977 1.00 85.00 136 VAL A C 1
ATOM 1098 O O . VAL A 1 136 ? -10.247 1.468 16.308 1.00 85.00 136 VAL A O 1
ATOM 1101 N N . ARG A 1 137 ? -9.210 2.647 17.926 1.00 86.06 137 ARG A N 1
ATOM 1102 C CA . ARG A 1 137 ? -8.208 1.623 18.256 1.00 86.06 137 ARG A CA 1
ATOM 1103 C C . ARG A 1 137 ? -8.886 0.342 18.730 1.00 86.06 137 ARG A C 1
ATOM 1105 O O . ARG A 1 137 ? -8.557 -0.739 18.249 1.00 86.06 137 ARG A O 1
ATOM 1112 N N . ASP A 1 138 ? -9.870 0.479 19.614 1.00 84.62 138 ASP A N 1
ATOM 1113 C CA . ASP A 1 138 ? -10.631 -0.637 20.168 1.00 84.62 138 ASP A CA 1
ATOM 1114 C C . ASP A 1 138 ? -11.481 -1.321 19.092 1.00 84.62 138 ASP A C 1
ATOM 1116 O O . ASP A 1 138 ? -11.532 -2.550 19.049 1.00 84.62 138 ASP A O 1
ATOM 1120 N N . ALA A 1 139 ? -12.106 -0.557 18.188 1.00 83.81 139 ALA A N 1
ATOM 1121 C CA . ALA A 1 139 ? -12.884 -1.102 17.076 1.00 83.81 139 ALA A CA 1
ATOM 1122 C C . ALA A 1 139 ? -12.012 -1.933 16.123 1.00 83.81 139 ALA A C 1
ATOM 1124 O O . ALA A 1 139 ? -12.384 -3.053 15.768 1.00 83.81 139 ALA A O 1
ATOM 1125 N N . ILE A 1 140 ? -10.832 -1.422 15.759 1.00 84.69 140 ILE A N 1
ATOM 1126 C CA . ILE A 1 140 ? -9.881 -2.123 14.885 1.00 84.69 140 ILE A CA 1
ATOM 1127 C C . ILE A 1 140 ? -9.309 -3.367 15.576 1.00 84.69 140 ILE A C 1
ATOM 1129 O O . ILE A 1 140 ? -9.203 -4.417 14.945 1.00 84.69 140 ILE A O 1
ATOM 1133 N N . ALA A 1 141 ? -8.984 -3.282 16.869 1.00 83.00 141 ALA A N 1
ATOM 1134 C CA . ALA A 1 141 ? -8.475 -4.418 17.635 1.00 83.00 141 ALA A CA 1
ATOM 1135 C C . ALA A 1 141 ? -9.536 -5.511 17.855 1.00 83.00 141 ALA A C 1
ATOM 1137 O O . ALA A 1 141 ? -9.211 -6.698 17.835 1.00 83.00 141 ALA A O 1
ATOM 1138 N N . SER A 1 142 ? -10.796 -5.120 18.061 1.00 82.94 142 SER A N 1
ATOM 1139 C CA . SER A 1 142 ? -11.882 -6.047 18.399 1.00 82.94 142 SER A CA 1
ATOM 1140 C C . SER A 1 142 ? -12.516 -6.692 17.170 1.00 82.94 142 SER A C 1
ATOM 1142 O O . SER A 1 142 ? -12.895 -7.861 17.224 1.00 82.94 142 SER A O 1
ATOM 1144 N N . ASN A 1 143 ? -12.680 -5.945 16.072 1.00 82.06 143 ASN A N 1
ATOM 1145 C CA . ASN A 1 143 ? -13.347 -6.449 14.874 1.00 82.06 143 ASN A CA 1
ATOM 1146 C C . ASN A 1 143 ? -12.829 -5.792 13.577 1.00 82.06 143 ASN A C 1
ATOM 1148 O O . ASN A 1 143 ? -13.502 -4.932 12.999 1.00 82.06 143 ASN A O 1
ATOM 1152 N N . PRO A 1 144 ? -11.665 -6.231 13.067 1.00 77.56 144 PRO A N 1
ATOM 1153 C CA . PRO A 1 144 ? -11.089 -5.677 11.842 1.00 77.56 144 PRO A CA 1
ATOM 1154 C C . PRO A 1 144 ? -11.957 -5.937 10.598 1.00 77.56 144 PRO A C 1
ATOM 1156 O O . PRO A 1 144 ? -12.046 -5.074 9.729 1.00 77.56 144 PRO A O 1
ATOM 1159 N N . GLN A 1 145 ? -12.661 -7.074 10.529 1.00 77.19 145 GLN A N 1
ATOM 1160 C CA . GLN A 1 145 ? -13.541 -7.414 9.396 1.00 77.19 145 GLN A CA 1
ATOM 1161 C C . GLN A 1 145 ? -14.750 -6.477 9.294 1.00 77.19 145 GLN A C 1
ATOM 1163 O O . GLN A 1 145 ? -15.204 -6.130 8.205 1.00 77.19 145 GLN A O 1
ATOM 1168 N N . TRP A 1 146 ? -15.287 -6.043 10.435 1.00 79.50 146 TRP A N 1
ATOM 1169 C CA . TRP A 1 146 ? -16.362 -5.058 10.452 1.00 79.50 146 TRP A CA 1
ATOM 1170 C C . TRP A 1 146 ? -15.885 -3.685 9.970 1.00 79.50 146 TRP A C 1
ATOM 1172 O O . TRP A 1 146 ? -16.606 -3.034 9.212 1.00 79.50 146 TRP A O 1
ATOM 1182 N N . VAL A 1 147 ? -14.675 -3.267 10.364 1.00 78.81 147 VAL A N 1
ATOM 1183 C CA . VAL A 1 147 ? -14.067 -2.011 9.890 1.00 78.81 147 VAL A CA 1
ATOM 1184 C C . VAL A 1 147 ? -13.876 -2.057 8.376 1.00 78.81 147 VAL A C 1
ATOM 1186 O O . VAL A 1 147 ? -14.284 -1.126 7.688 1.00 78.81 147 VAL A O 1
ATOM 1189 N N . GLU A 1 148 ? -13.361 -3.166 7.844 1.00 77.12 148 GLU A N 1
ATOM 1190 C CA . GLU A 1 148 ? -13.229 -3.387 6.400 1.00 77.12 148 GLU A CA 1
ATOM 1191 C C . GLU A 1 148 ? -14.581 -3.265 5.677 1.00 77.12 148 GLU A C 1
ATOM 1193 O O . GLU A 1 148 ? -14.715 -2.485 4.735 1.00 77.12 148 GLU A O 1
ATOM 1198 N N . ALA A 1 149 ? -15.622 -3.959 6.149 1.00 81.06 149 ALA A N 1
ATOM 1199 C CA . ALA A 1 149 ? -16.954 -3.894 5.543 1.00 81.06 149 ALA A CA 1
ATOM 1200 C C . ALA A 1 149 ? -17.581 -2.488 5.612 1.00 81.06 149 ALA A C 1
ATOM 1202 O O . ALA A 1 149 ? -18.400 -2.122 4.763 1.00 81.06 149 ALA A O 1
ATOM 1203 N N . AR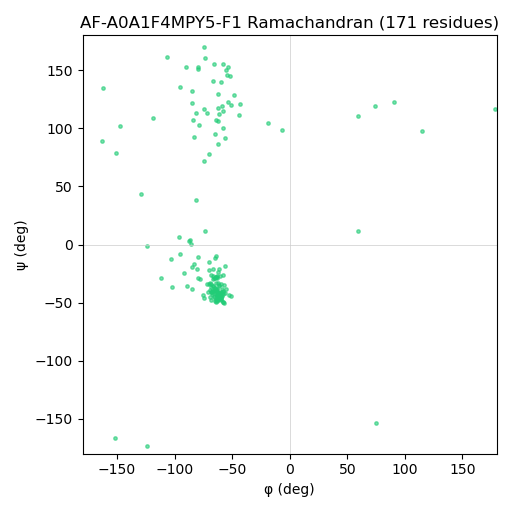G A 1 150 ? -17.226 -1.700 6.633 1.00 79.94 150 ARG A N 1
ATOM 1204 C CA . ARG A 1 150 ? -17.679 -0.317 6.795 1.00 79.94 150 ARG A CA 1
ATOM 1205 C C . ARG A 1 150 ? -16.959 0.614 5.824 1.00 79.94 150 ARG A C 1
ATOM 1207 O O . ARG A 1 150 ? -17.636 1.388 5.152 1.00 79.94 150 ARG A O 1
ATOM 1214 N N . LEU A 1 151 ? -15.641 0.483 5.703 1.00 79.56 151 LEU A N 1
ATOM 1215 C CA . LEU A 1 151 ? -14.821 1.249 4.763 1.00 79.56 151 LEU A CA 1
ATOM 1216 C C . LEU A 1 151 ? -15.152 0.923 3.306 1.00 79.56 151 LEU A C 1
ATOM 1218 O O . LEU A 1 151 ? -15.270 1.830 2.492 1.00 79.56 151 LEU A O 1
ATOM 1222 N N . ALA A 1 152 ? -15.441 -0.343 2.994 1.00 80.44 152 ALA A N 1
ATOM 1223 C CA . ALA A 1 152 ? -15.904 -0.747 1.667 1.00 80.44 152 ALA A CA 1
ATOM 1224 C C . ALA A 1 152 ? -17.224 -0.064 1.259 1.00 80.44 152 ALA A C 1
ATOM 1226 O O . ALA A 1 152 ? -17.498 0.106 0.073 1.00 80.44 152 ALA A O 1
ATOM 1227 N N . ARG A 1 153 ? -18.064 0.315 2.233 1.00 82.88 153 ARG A N 1
ATOM 1228 C CA . ARG A 1 153 ? -19.318 1.049 1.994 1.00 82.88 153 ARG A CA 1
ATOM 1229 C C . ARG A 1 153 ? -19.128 2.562 2.006 1.00 82.88 153 ARG A C 1
ATOM 1231 O O . ARG A 1 153 ? -19.835 3.255 1.284 1.00 82.88 153 ARG A O 1
ATOM 1238 N N . ASN A 1 154 ? -18.243 3.068 2.859 1.00 82.19 154 ASN A N 1
ATOM 1239 C CA . ASN A 1 154 ? -17.904 4.480 2.950 1.00 82.19 154 ASN A CA 1
ATOM 1240 C C . ASN A 1 154 ? -16.425 4.628 3.360 1.00 82.19 154 ASN A C 1
ATOM 1242 O O . ASN A 1 154 ? -16.121 4.492 4.551 1.00 82.19 154 ASN A O 1
ATOM 1246 N N . PRO A 1 155 ? -15.521 4.933 2.412 1.00 78.06 155 PRO A N 1
ATOM 1247 C CA . PRO A 1 155 ? -14.091 5.038 2.694 1.00 78.06 155 PRO A CA 1
ATOM 1248 C C . PRO A 1 155 ? -13.763 6.227 3.606 1.00 78.06 155 PRO A C 1
ATOM 1250 O O . PRO A 1 155 ? -12.825 6.158 4.386 1.00 78.06 155 PRO A O 1
ATOM 1253 N N . GLN A 1 156 ? -14.584 7.281 3.597 1.00 81.75 156 GLN A N 1
ATOM 1254 C CA . GLN A 1 156 ? -14.400 8.472 4.434 1.00 81.75 156 GLN A CA 1
ATOM 1255 C C . GLN A 1 156 ? -15.044 8.343 5.823 1.00 81.75 156 GLN A C 1
ATOM 1257 O O . GLN A 1 156 ? -14.996 9.278 6.623 1.00 81.75 156 GLN A O 1
ATOM 1262 N N . TRP A 1 157 ? -15.634 7.188 6.149 1.00 83.62 157 TRP A N 1
ATOM 1263 C CA . TRP A 1 157 ? -16.415 7.012 7.373 1.00 83.62 157 TRP A CA 1
ATOM 1264 C C . TRP A 1 157 ? -15.628 7.345 8.647 1.00 83.62 157 TRP A C 1
ATOM 1266 O O . TRP A 1 157 ? -16.179 7.987 9.539 1.00 83.62 157 TRP A O 1
ATOM 1276 N N . ILE A 1 158 ? -14.354 6.945 8.749 1.00 81.19 158 ILE A N 1
ATOM 1277 C CA . ILE A 1 158 ? -13.542 7.231 9.944 1.00 81.19 158 ILE A CA 1
ATOM 1278 C C . ILE A 1 158 ? -13.396 8.748 10.125 1.00 81.19 158 ILE A C 1
ATOM 1280 O O . ILE A 1 158 ? -13.674 9.259 11.210 1.00 81.19 158 ILE A O 1
ATOM 1284 N N . ASN A 1 159 ? -13.053 9.476 9.062 1.00 80.38 159 ASN A N 1
ATOM 1285 C CA . ASN A 1 159 ? -12.922 10.934 9.093 1.00 80.38 159 ASN A CA 1
ATOM 1286 C C . ASN A 1 159 ? -14.248 11.631 9.405 1.00 80.38 159 ASN A C 1
ATOM 1288 O O . ASN A 1 159 ? -14.283 12.573 10.196 1.00 80.38 159 ASN A O 1
ATOM 1292 N N . GLU A 1 160 ? -15.355 11.149 8.839 1.00 84.25 160 GLU A N 1
ATOM 1293 C CA . GLU A 1 160 ? -16.689 11.672 9.133 1.00 84.25 160 GLU A CA 1
ATOM 1294 C C . GLU A 1 160 ? -17.062 11.494 10.609 1.00 84.25 160 GLU A C 1
ATOM 1296 O O . GLU A 1 160 ? -17.601 12.417 11.220 1.00 84.25 160 GLU A O 1
ATOM 1301 N N . GLN A 1 161 ? -16.755 10.338 11.208 1.00 79.25 161 GLN A N 1
ATOM 1302 C CA . GLN A 1 161 ? -17.003 10.106 12.635 1.00 79.25 161 GLN A CA 1
ATOM 1303 C C . GLN A 1 161 ? -16.119 10.983 13.522 1.00 79.25 161 GLN A C 1
ATOM 1305 O O . GLN A 1 161 ? -16.603 11.529 14.513 1.00 79.25 161 GLN A O 1
ATOM 1310 N N . LEU A 1 162 ? -14.845 11.160 13.161 1.00 80.19 162 LEU A N 1
ATOM 1311 C CA . LEU A 1 162 ? -13.946 12.069 13.873 1.00 80.19 162 LEU A CA 1
ATOM 1312 C C . LEU A 1 162 ? -14.469 13.505 13.844 1.00 80.19 162 LEU A C 1
ATOM 1314 O O . LEU A 1 162 ? -14.507 14.166 14.883 1.00 80.19 162 LEU A O 1
ATOM 1318 N N . LYS A 1 163 ? -14.936 13.960 12.678 1.00 82.12 163 LYS A N 1
ATOM 1319 C CA . LYS A 1 163 ? -15.514 15.292 12.512 1.00 82.12 163 LYS A CA 1
ATOM 1320 C C . LYS A 1 163 ? -16.782 15.464 13.353 1.00 82.12 163 LYS A C 1
ATOM 1322 O O . LYS A 1 163 ? -16.852 16.407 14.135 1.00 82.12 163 LYS A O 1
ATOM 1327 N N . GLN A 1 164 ? -17.719 14.517 13.292 1.00 78.38 164 GLN A N 1
ATOM 1328 C CA . GLN A 1 164 ? -18.954 14.550 14.092 1.00 78.38 164 GLN A CA 1
ATOM 1329 C C . GLN A 1 164 ? -18.684 14.603 15.602 1.00 78.38 164 GLN A C 1
ATOM 1331 O O . GLN A 1 164 ? -19.347 15.347 16.320 1.00 78.38 164 GLN A O 1
ATOM 1336 N N . MET A 1 165 ? -17.700 13.846 16.097 1.00 68.69 165 MET A N 1
ATOM 1337 C CA . MET A 1 165 ? -17.336 13.877 17.517 1.00 68.69 165 MET A CA 1
ATOM 1338 C C . MET A 1 165 ? -16.628 15.174 17.917 1.00 68.69 165 MET A C 1
ATOM 1340 O O . MET A 1 165 ? -16.843 15.651 19.028 1.00 68.69 165 MET A O 1
ATOM 1344 N N . SER A 1 166 ? -15.822 15.766 17.028 1.00 69.75 166 SER A N 1
ATOM 1345 C CA . SER A 1 166 ? -15.223 17.084 17.274 1.00 69.75 166 SER A CA 1
ATOM 1346 C C . SER A 1 166 ? -16.279 18.194 17.338 1.00 69.75 166 SER A C 1
ATOM 1348 O O . SER A 1 166 ? -16.237 19.020 18.241 1.00 69.75 166 SER A O 1
ATOM 1350 N N . GLU A 1 167 ? -17.287 18.147 16.462 1.00 68.44 167 GLU A N 1
ATOM 1351 C CA . GLU A 1 167 ? -18.403 19.100 16.431 1.00 68.44 167 GLU A CA 1
ATOM 1352 C C . GLU A 1 167 ? -19.340 18.939 17.643 1.00 68.44 167 GLU A C 1
ATOM 1354 O O . GLU A 1 167 ? -19.874 19.922 18.148 1.00 68.44 167 GLU A O 1
ATOM 1359 N N . GLN A 1 168 ? -19.525 17.714 18.152 1.00 59.12 168 GLN A N 1
ATOM 1360 C CA . GLN A 1 168 ? -20.313 17.455 19.367 1.00 59.12 168 GLN A CA 1
ATOM 1361 C C . GLN A 1 168 ? -19.546 17.746 20.666 1.00 59.12 168 GLN A C 1
ATOM 1363 O O . GLN A 1 168 ? -20.167 18.096 21.669 1.00 59.12 168 GLN A O 1
ATOM 1368 N N . GLY A 1 169 ? -18.216 17.619 20.665 1.00 53.53 169 GLY A N 1
ATOM 1369 C CA . GLY A 1 169 ? -17.361 17.973 21.802 1.00 53.53 169 GLY A CA 1
ATOM 1370 C C . GLY A 1 169 ? -17.308 19.479 22.078 1.00 53.53 169 GLY A C 1
ATOM 1371 O O . GLY A 1 169 ? -17.133 19.875 23.226 1.00 5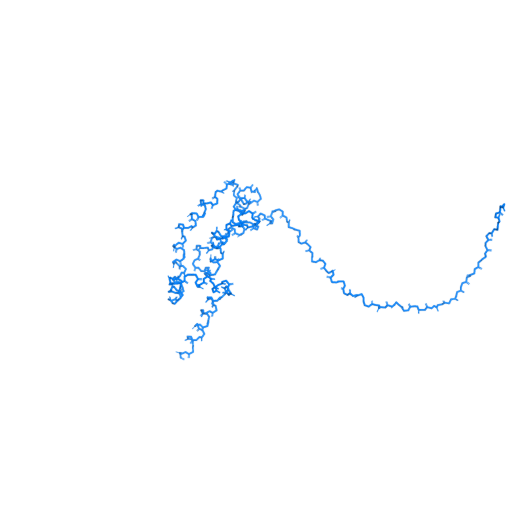3.53 169 GLY A O 1
ATOM 1372 N N . ASP A 1 170 ? -17.532 20.305 21.053 1.00 52.53 170 ASP A N 1
ATOM 1373 C CA . ASP A 1 170 ? -17.547 21.773 21.158 1.00 52.53 170 ASP A CA 1
ATOM 1374 C C . ASP A 1 170 ? -18.877 22.327 21.724 1.00 52.53 170 ASP A C 1
ATOM 1376 O O . ASP A 1 170 ? -18.974 23.489 22.106 1.00 52.53 170 ASP A O 1
ATOM 1380 N N . LEU A 1 171 ? -19.917 21.487 21.834 1.00 47.03 171 LEU A N 1
ATOM 1381 C CA . LEU A 1 171 ? -21.257 21.854 22.326 1.00 47.03 171 LEU A CA 1
ATOM 1382 C C . LEU A 1 171 ? -21.421 21.781 23.859 1.00 47.03 171 LEU A C 1
ATOM 1384 O O . LEU A 1 171 ? -22.520 22.014 24.364 1.00 47.03 171 LEU A O 1
ATOM 1388 N N . PHE A 1 172 ? -20.349 21.486 24.604 1.00 41.91 172 PHE A N 1
ATOM 1389 C CA . PHE A 1 172 ? -20.336 21.447 26.075 1.00 41.91 172 PHE A CA 1
ATOM 1390 C C . PHE A 1 172 ? -19.189 22.270 26.694 1.00 41.91 172 PHE A C 1
ATOM 1392 O O . PHE A 1 172 ? -18.550 21.812 27.644 1.00 41.91 172 PHE A O 1
ATOM 1399 N N . THR A 1 173 ? -18.945 23.481 26.179 1.00 41.44 173 THR A N 1
ATOM 1400 C CA . THR A 1 173 ? -18.144 24.510 26.875 1.00 41.44 173 THR A CA 1
ATOM 1401 C C . THR A 1 173 ? -19.027 25.661 27.340 1.00 41.44 173 THR A C 1
ATOM 1403 O O . THR A 1 173 ? -19.907 26.081 26.556 1.00 41.44 173 THR A O 1
#

Nearest PDB structures (foldseek):
  6ox7-assembly1_C  TM=1.832E-01  e=7.067E+00  Homo sapiens

Sequence (173 aa):
MVHPPAALNGFMGATQSVLPDQSPDPLSLDDPTESIDWSEEDIVFLHWRLLQEINQLSDPATPLEDKFDTLRWVFTERDKDQQPFSFVNCLRVVGCSPLSPIAYCGLVDAQDIRDHIRNKLKAWLSESLERYPQWVRDAIASNPQWVEARLARNPQWINEQLKQMSEQGDLFT

pLDDT: mean 79.54, std 19.95, range [31.17, 97.06]